Protein AF-A0A915KE98-F1 (afdb_monomer_lite)

Structure (mmCIF, N/CA/C/O backbone):
data_AF-A0A915KE98-F1
#
_entry.id   AF-A0A915KE98-F1
#
loop_
_atom_site.group_PDB
_atom_site.id
_atom_site.type_symbol
_atom_site.label_atom_id
_atom_site.label_alt_id
_atom_site.label_comp_id
_atom_site.label_asym_id
_atom_site.label_entity_id
_atom_site.label_seq_id
_atom_site.pdbx_PDB_ins_code
_atom_site.Cartn_x
_atom_site.Cartn_y
_atom_site.Cartn_z
_atom_site.occupancy
_atom_site.B_iso_or_equiv
_atom_site.auth_seq_id
_atom_site.auth_comp_id
_atom_site.auth_asym_id
_atom_site.auth_atom_id
_atom_site.pdbx_PDB_model_num
ATOM 1 N N . MET A 1 1 ? 11.780 0.964 1.783 1.00 42.97 1 MET A N 1
ATOM 2 C CA . MET A 1 1 ? 11.677 -0.032 2.874 1.00 42.97 1 MET A CA 1
ATOM 3 C C . MET A 1 1 ? 10.319 0.162 3.539 1.00 42.97 1 MET A C 1
ATOM 5 O O . MET A 1 1 ? 10.169 1.146 4.246 1.00 42.97 1 MET A O 1
ATOM 9 N N . LEU A 1 2 ? 9.336 -0.714 3.289 1.00 52.22 2 LEU A N 1
ATOM 10 C CA . LEU A 1 2 ? 8.010 -0.688 3.947 1.00 52.22 2 LEU A CA 1
ATOM 11 C C . LEU A 1 2 ? 8.078 -0.971 5.465 1.00 52.22 2 LEU A C 1
ATOM 13 O O . LEU A 1 2 ? 7.079 -0.906 6.166 1.00 52.22 2 LEU A O 1
ATOM 17 N N . ASN A 1 3 ? 9.273 -1.241 5.991 1.00 47.72 3 ASN A N 1
ATOM 18 C CA . ASN A 1 3 ? 9.510 -1.721 7.351 1.00 47.72 3 ASN A CA 1
ATOM 19 C C . ASN A 1 3 ? 9.355 -0.644 8.447 1.00 47.72 3 ASN A C 1
ATOM 21 O O . ASN A 1 3 ? 9.901 -0.819 9.534 1.00 47.72 3 ASN A O 1
ATOM 25 N N . LYS A 1 4 ? 8.688 0.485 8.176 1.00 53.81 4 LYS A N 1
ATOM 26 C CA . LYS A 1 4 ? 8.493 1.566 9.159 1.00 53.81 4 LYS A CA 1
ATOM 27 C C . LYS A 1 4 ? 7.063 2.088 9.294 1.00 53.81 4 LYS A C 1
ATOM 29 O O . LYS A 1 4 ? 6.856 2.894 10.192 1.00 53.81 4 LYS A O 1
ATOM 34 N N . ASP A 1 5 ? 6.103 1.619 8.494 1.00 61.03 5 ASP A N 1
ATOM 35 C CA . ASP A 1 5 ? 4.696 1.995 8.672 1.00 61.03 5 ASP A CA 1
ATOM 36 C C . ASP A 1 5 ? 3.976 0.900 9.476 1.00 61.03 5 ASP A C 1
ATOM 38 O O . ASP A 1 5 ? 3.598 -0.130 8.907 1.00 61.03 5 ASP A O 1
ATOM 42 N N . PRO A 1 6 ? 3.816 1.059 10.805 1.00 66.44 6 PRO A N 1
ATOM 43 C CA . PRO A 1 6 ? 3.046 0.110 11.599 1.00 66.44 6 PRO A CA 1
ATOM 44 C C . PRO A 1 6 ? 1.628 0.031 11.024 1.00 66.44 6 PRO A C 1
ATOM 46 O O . PRO A 1 6 ? 0.950 1.045 10.911 1.00 66.44 6 PRO A O 1
ATOM 49 N N . GLY A 1 7 ? 1.207 -1.164 10.607 1.00 76.62 7 GLY A N 1
ATOM 50 C CA . GLY A 1 7 ? -0.121 -1.414 10.036 1.00 76.62 7 GLY A CA 1
ATOM 51 C C . GLY A 1 7 ? -0.147 -1.743 8.542 1.00 76.62 7 GLY A C 1
ATOM 52 O O . GLY A 1 7 ? -1.164 -2.256 8.091 1.00 76.62 7 GLY A O 1
ATOM 53 N N . ALA A 1 8 ? 0.943 -1.536 7.790 1.00 88.81 8 ALA A N 1
ATOM 54 C CA . ALA A 1 8 ? 1.055 -1.966 6.393 1.00 88.81 8 ALA A CA 1
ATOM 55 C C . ALA A 1 8 ? 1.952 -3.209 6.268 1.00 88.81 8 ALA A C 1
ATOM 57 O O . ALA A 1 8 ? 3.123 -3.185 6.648 1.00 88.81 8 ALA A O 1
ATOM 58 N N . GLU A 1 9 ? 1.419 -4.300 5.720 1.00 90.38 9 GLU A N 1
ATOM 59 C CA . GLU A 1 9 ? 2.129 -5.572 5.572 1.00 90.38 9 GLU A CA 1
ATOM 60 C C . GLU A 1 9 ? 2.042 -6.122 4.146 1.00 90.38 9 GLU A C 1
ATOM 62 O O . GLU A 1 9 ? 1.025 -5.982 3.470 1.00 90.38 9 GLU A O 1
ATOM 67 N N . TYR A 1 10 ? 3.108 -6.786 3.690 1.00 91.56 10 TYR A N 1
ATOM 68 C CA . TYR A 1 10 ? 3.068 -7.545 2.440 1.00 91.56 10 TYR A CA 1
ATOM 69 C C . TYR A 1 10 ? 2.217 -8.804 2.602 1.00 91.56 10 TYR A C 1
ATOM 71 O O . TYR A 1 10 ? 2.392 -9.571 3.556 1.00 91.56 10 TYR A O 1
ATOM 79 N N . VAL A 1 11 ? 1.344 -9.065 1.631 1.00 93.81 11 VAL A N 1
ATOM 80 C CA . VAL A 1 11 ? 0.551 -10.293 1.595 1.00 93.81 11 VAL A CA 1
ATOM 81 C C . VAL A 1 11 ? 1.446 -11.447 1.149 1.00 93.81 11 VAL A C 1
ATOM 83 O O . VAL A 1 11 ? 2.036 -11.435 0.065 1.00 93.81 11 VAL A O 1
ATOM 86 N N . ARG A 1 12 ? 1.556 -12.470 1.999 1.00 91.75 12 ARG A N 1
ATOM 87 C CA . ARG A 1 12 ? 2.391 -13.647 1.726 1.00 91.75 12 ARG A CA 1
ATOM 88 C C . ARG A 1 12 ? 1.931 -14.361 0.456 1.00 91.75 12 ARG A C 1
ATOM 90 O O . ARG A 1 12 ? 0.743 -14.592 0.272 1.00 91.75 12 ARG A O 1
ATOM 97 N N . GLY A 1 13 ? 2.892 -14.759 -0.377 1.00 90.88 13 GLY A N 1
ATOM 98 C CA . GLY A 1 13 ? 2.630 -15.473 -1.631 1.00 90.88 13 GLY A CA 1
ATOM 99 C C . GLY A 1 13 ? 2.299 -14.572 -2.824 1.00 90.88 13 GLY A C 1
ATOM 100 O O . GLY A 1 13 ? 2.045 -15.088 -3.906 1.00 90.88 13 GLY A O 1
ATOM 101 N N . THR A 1 14 ? 2.336 -13.249 -2.653 1.00 91.75 14 THR A N 1
ATOM 102 C CA . THR A 1 14 ? 2.081 -12.273 -3.723 1.00 91.75 14 THR A CA 1
ATOM 103 C C . THR A 1 14 ? 3.374 -11.563 -4.122 1.00 91.75 14 THR A C 1
ATOM 105 O O . THR A 1 14 ? 4.359 -11.576 -3.379 1.00 91.75 14 THR A O 1
ATOM 108 N N . LYS A 1 15 ? 3.396 -10.947 -5.310 1.00 89.56 15 LYS A N 1
ATOM 109 C CA . LYS A 1 15 ? 4.571 -10.194 -5.779 1.00 89.56 15 LYS A CA 1
ATOM 110 C C . LYS A 1 15 ? 4.737 -8.867 -5.036 1.00 89.56 15 LYS A C 1
ATOM 112 O O . LYS A 1 15 ? 5.863 -8.458 -4.765 1.00 89.56 15 LYS A O 1
ATOM 117 N N . CYS A 1 16 ? 3.629 -8.181 -4.769 1.00 92.31 16 CYS A N 1
ATOM 118 C CA . CYS A 1 16 ? 3.636 -6.805 -4.278 1.00 92.31 16 CYS A CA 1
ATOM 119 C C . CYS A 1 16 ? 2.352 -6.391 -3.553 1.00 92.31 16 CYS A C 1
ATOM 121 O O . CYS A 1 16 ? 2.191 -5.202 -3.273 1.00 92.31 16 CYS A O 1
ATOM 123 N N . ASP A 1 17 ? 1.446 -7.322 -3.254 1.00 95.31 17 ASP A N 1
ATOM 124 C CA . ASP A 1 17 ? 0.186 -6.950 -2.622 1.00 95.31 17 ASP A CA 1
ATOM 125 C C . ASP A 1 17 ? 0.454 -6.505 -1.190 1.00 95.31 17 ASP A C 1
ATOM 127 O O . ASP A 1 17 ? 1.260 -7.097 -0.461 1.00 95.31 17 ASP A O 1
ATOM 131 N N . ILE A 1 18 ? -0.233 -5.443 -0.790 1.00 94.06 18 ILE A N 1
ATOM 132 C CA . ILE A 1 18 ? -0.084 -4.832 0.524 1.00 94.06 18 ILE A CA 1
ATOM 133 C C . ILE A 1 18 ? -1.449 -4.796 1.190 1.00 94.06 18 ILE A C 1
ATOM 135 O O . ILE A 1 18 ? -2.440 -4.377 0.595 1.00 94.06 18 ILE A O 1
ATOM 139 N N . ARG A 1 19 ? -1.488 -5.206 2.453 1.00 93.69 19 ARG A N 1
ATOM 140 C CA . ARG A 1 19 ? -2.649 -5.072 3.320 1.00 93.69 19 ARG A CA 1
ATOM 141 C C . ARG A 1 19 ? -2.356 -4.032 4.388 1.00 93.69 19 ARG A C 1
ATOM 143 O O . ARG A 1 19 ? -1.365 -4.141 5.104 1.00 93.69 19 ARG A O 1
ATOM 150 N N . VAL A 1 20 ? -3.216 -3.031 4.484 1.00 93.31 20 VAL A N 1
ATOM 151 C CA . VAL A 1 20 ? -3.157 -1.981 5.497 1.00 93.31 20 VAL A CA 1
ATOM 152 C C . VAL A 1 20 ? -4.304 -2.193 6.470 1.00 93.31 20 VAL A C 1
ATOM 154 O O . VAL A 1 20 ? -5.449 -2.326 6.048 1.00 93.31 20 VAL A O 1
ATOM 157 N N . LYS A 1 21 ? -3.998 -2.229 7.764 1.00 90.75 21 LYS A N 1
ATOM 158 C CA . LYS A 1 21 ? -4.983 -2.345 8.842 1.00 90.75 21 LYS A CA 1
ATOM 159 C C . LYS A 1 21 ? -5.032 -1.044 9.627 1.00 90.75 21 LYS A C 1
ATOM 161 O O . LYS A 1 21 ? -4.029 -0.657 10.223 1.00 90.75 21 LYS A O 1
ATOM 166 N N . SER A 1 22 ? -6.203 -0.412 9.642 1.00 88.25 22 SER A N 1
ATOM 167 C CA . SER A 1 22 ? -6.466 0.778 10.448 1.00 88.25 22 SER A CA 1
ATOM 168 C C . SER A 1 22 ? -6.319 0.472 11.939 1.00 88.25 22 SER A C 1
ATOM 170 O O . SER A 1 22 ? -6.778 -0.566 12.426 1.00 88.25 22 SER A O 1
ATOM 172 N N . SER A 1 23 ? -5.700 1.398 12.669 1.00 86.81 23 SER A N 1
ATOM 173 C CA . SER A 1 23 ? -5.661 1.401 14.137 1.00 86.81 23 SER A CA 1
ATOM 174 C C . SER A 1 23 ? -6.508 2.521 14.753 1.00 86.81 23 SER A C 1
ATOM 176 O O . SER A 1 23 ? -6.334 2.817 15.934 1.00 86.81 23 SER A O 1
ATOM 178 N N . GLY A 1 24 ? -7.397 3.137 13.966 1.00 85.38 24 GLY A N 1
ATOM 179 C CA . GLY A 1 24 ? -8.252 4.253 14.375 1.00 85.38 24 GLY A CA 1
ATOM 180 C C . GLY A 1 24 ? -7.728 5.577 13.846 1.00 85.38 24 GLY A C 1
ATOM 181 O O . GLY A 1 24 ? -6.669 6.020 14.285 1.00 85.38 24 GLY A O 1
ATOM 182 N N . GLU A 1 25 ? -8.449 6.171 12.888 1.00 83.44 25 GLU A N 1
ATOM 183 C CA . GLU A 1 25 ? -8.061 7.421 12.197 1.00 83.44 25 GLU A CA 1
ATOM 184 C C . GLU A 1 25 ? -6.577 7.435 11.762 1.00 83.44 25 GLU A C 1
ATOM 186 O O . GLU A 1 25 ? -5.890 8.457 11.809 1.00 83.44 25 GLU A O 1
ATOM 191 N N . SER A 1 26 ? -6.046 6.273 11.365 1.00 87.31 26 SER A N 1
ATOM 192 C CA . SER A 1 26 ? -4.628 6.113 11.055 1.00 87.31 26 SER A CA 1
ATOM 193 C C . SER A 1 26 ? -4.299 6.533 9.622 1.00 87.31 26 SER A C 1
ATOM 195 O O . SER A 1 26 ? -5.130 6.492 8.717 1.00 87.31 26 SER A O 1
ATOM 197 N N . THR A 1 27 ? -3.047 6.934 9.406 1.00 90.38 27 THR A N 1
ATOM 198 C C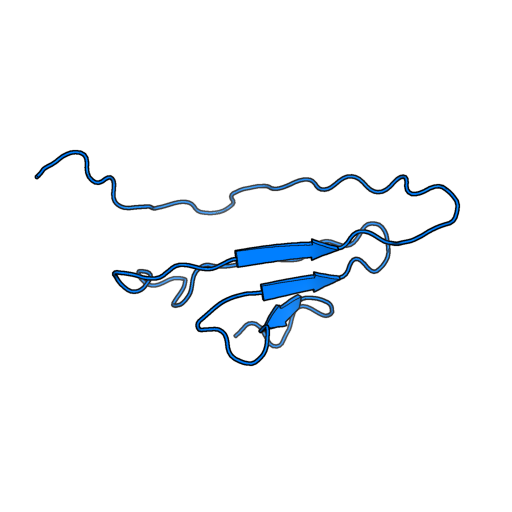A . THR A 1 27 ? -2.514 7.304 8.089 1.00 90.38 27 THR A CA 1
ATOM 199 C C . THR A 1 27 ? -1.343 6.395 7.746 1.00 90.38 27 THR A C 1
ATOM 201 O O . THR A 1 27 ? -0.461 6.175 8.576 1.00 90.38 27 THR A O 1
ATOM 204 N N . HIS A 1 28 ? -1.324 5.879 6.517 1.00 90.94 28 HIS A N 1
ATOM 205 C CA . HIS A 1 28 ? -0.294 4.961 6.031 1.00 90.94 28 HIS A CA 1
ATOM 206 C C . HIS A 1 28 ? 0.162 5.361 4.626 1.00 90.94 28 HIS A C 1
ATOM 208 O O . HIS A 1 28 ? -0.637 5.848 3.828 1.00 90.94 28 HIS A O 1
ATOM 214 N N . PHE A 1 29 ? 1.433 5.105 4.299 1.00 91.00 29 PHE A N 1
ATOM 215 C CA . PHE A 1 29 ? 1.987 5.401 2.980 1.00 91.00 29 PHE A CA 1
ATOM 216 C C . PHE A 1 29 ? 2.241 4.120 2.190 1.00 91.00 29 PHE A C 1
ATOM 218 O O . PHE A 1 29 ? 3.192 3.380 2.442 1.00 91.00 29 PHE A O 1
ATOM 225 N N . VAL A 1 30 ? 1.432 3.894 1.158 1.00 91.69 30 VAL A N 1
ATOM 226 C CA . VAL A 1 30 ? 1.669 2.827 0.179 1.00 91.69 30 VAL A CA 1
ATOM 227 C C . VAL A 1 30 ? 2.405 3.370 -1.041 1.00 91.69 30 VAL A C 1
ATOM 229 O O . VAL A 1 30 ? 2.280 4.539 -1.401 1.00 91.69 30 VAL A O 1
ATOM 232 N N . ARG A 1 31 ? 3.239 2.528 -1.653 1.00 92.06 31 ARG A N 1
ATOM 233 C CA . ARG A 1 31 ? 4.073 2.889 -2.805 1.00 92.06 31 ARG A CA 1
ATOM 234 C C . ARG A 1 31 ? 4.075 1.753 -3.817 1.00 92.06 31 ARG A C 1
ATOM 236 O O . ARG A 1 31 ? 3.857 0.594 -3.453 1.00 92.06 31 ARG A O 1
ATOM 243 N N . SER A 1 32 ? 4.354 2.082 -5.073 1.00 92.50 32 SER A N 1
ATOM 244 C CA . SER A 1 32 ? 4.612 1.079 -6.101 1.00 92.50 32 SER A CA 1
ATOM 245 C C . SER A 1 32 ? 5.905 0.301 -5.801 1.00 92.50 32 SER A C 1
ATOM 247 O O . SER A 1 32 ? 6.816 0.826 -5.141 1.00 92.50 32 SER A O 1
ATOM 249 N N . PRO A 1 33 ? 6.027 -0.953 -6.274 1.00 92.06 33 PRO A N 1
ATOM 250 C CA . PRO A 1 33 ? 7.270 -1.707 -6.164 1.00 92.06 33 PRO A CA 1
ATOM 251 C C . PRO A 1 33 ? 8.415 -0.953 -6.834 1.00 92.06 33 PRO A C 1
ATOM 253 O O . PRO A 1 33 ? 8.288 -0.516 -7.972 1.00 92.06 33 PRO A O 1
ATOM 256 N N . GLY A 1 34 ? 9.536 -0.804 -6.132 1.00 90.31 34 GLY A N 1
ATOM 257 C CA . GLY A 1 34 ? 10.711 -0.109 -6.660 1.00 90.31 34 GLY A CA 1
ATOM 258 C C . GLY A 1 34 ? 10.702 1.413 -6.497 1.00 90.31 34 GLY A C 1
ATOM 259 O O . GLY A 1 34 ? 11.747 2.016 -6.727 1.00 90.31 34 GLY A O 1
ATOM 260 N N . PHE A 1 35 ? 9.609 2.034 -6.028 1.00 91.75 35 PHE A N 1
ATOM 261 C CA . PHE A 1 35 ? 9.570 3.480 -5.770 1.00 91.75 35 PHE A CA 1
ATOM 262 C C . PHE A 1 35 ? 10.750 3.934 -4.877 1.00 91.75 35 PHE A C 1
ATOM 264 O O . PHE A 1 35 ? 11.012 3.290 -3.850 1.00 91.75 35 PHE A O 1
ATOM 271 N N . PRO A 1 36 ? 11.438 5.054 -5.194 1.00 93.75 36 PRO A N 1
ATOM 272 C CA . PRO A 1 36 ? 11.087 6.077 -6.196 1.00 93.75 36 PRO A CA 1
ATOM 273 C C . PRO A 1 36 ? 11.488 5.760 -7.645 1.00 93.75 36 PRO A C 1
ATOM 275 O O . PRO A 1 36 ? 11.240 6.575 -8.529 1.00 93.75 36 PRO A O 1
ATOM 278 N N . SER A 1 37 ? 12.095 4.604 -7.908 1.00 93.25 37 SER A N 1
ATOM 279 C CA . SER A 1 37 ? 12.392 4.145 -9.268 1.00 93.25 37 SER A CA 1
ATOM 280 C C . SER A 1 37 ? 11.134 3.631 -9.982 1.00 93.25 37 SER A C 1
ATOM 282 O O . SER A 1 37 ? 10.078 3.450 -9.372 1.00 93.25 37 SER A O 1
ATOM 284 N N . SER A 1 38 ? 11.249 3.374 -11.289 1.00 91.31 38 SER A N 1
ATOM 285 C CA . SER A 1 38 ? 10.170 2.798 -12.098 1.00 91.31 38 SER A CA 1
ATOM 286 C C . SER A 1 38 ? 9.706 1.440 -11.568 1.00 91.31 38 SER A C 1
ATOM 288 O O . SER A 1 38 ? 10.513 0.606 -11.153 1.00 91.31 38 SER A O 1
ATOM 290 N N . TYR A 1 39 ? 8.397 1.209 -11.643 1.00 91.25 39 TYR A N 1
ATOM 291 C CA . TYR A 1 39 ? 7.792 -0.074 -11.311 1.00 91.25 39 TYR A CA 1
ATOM 292 C C . TYR A 1 39 ? 8.103 -1.135 -12.390 1.00 91.25 39 TYR A C 1
ATOM 294 O O . TYR A 1 39 ? 8.305 -0.784 -13.558 1.00 91.25 39 TYR A O 1
ATOM 302 N N . PRO A 1 40 ? 8.164 -2.435 -12.038 1.00 91.88 40 PRO A N 1
ATOM 303 C CA . PRO A 1 40 ? 8.394 -3.508 -13.007 1.00 91.88 40 PRO A CA 1
ATOM 304 C C . PRO A 1 40 ? 7.291 -3.590 -14.072 1.00 91.88 40 PRO A C 1
ATOM 306 O O . PRO A 1 40 ? 6.124 -3.345 -13.778 1.00 91.88 40 PRO A O 1
ATOM 309 N N . LYS A 1 41 ? 7.638 -4.004 -15.298 1.00 89.94 41 LYS A N 1
ATOM 310 C CA . LYS A 1 41 ? 6.638 -4.324 -16.333 1.00 89.94 41 LYS A CA 1
ATOM 311 C C . LYS A 1 41 ? 5.832 -5.569 -15.947 1.00 89.94 41 LYS A C 1
ATOM 313 O O . LYS A 1 41 ? 6.358 -6.455 -15.273 1.00 89.94 41 LYS A O 1
ATOM 318 N N . ASN A 1 42 ? 4.597 -5.663 -16.443 1.00 88.62 42 ASN A N 1
ATOM 319 C CA . ASN A 1 42 ? 3.714 -6.827 -16.269 1.00 88.62 42 ASN A CA 1
ATOM 320 C C . ASN A 1 42 ? 3.517 -7.207 -14.790 1.00 88.62 42 ASN A C 1
ATOM 322 O O . ASN A 1 42 ? 3.596 -8.381 -14.408 1.00 88.62 42 ASN A O 1
ATOM 326 N N . VAL A 1 43 ? 3.326 -6.191 -13.946 1.00 88.75 43 VAL A N 1
ATOM 327 C CA . VAL A 1 43 ? 3.053 -6.351 -12.520 1.00 88.75 43 VAL A CA 1
ATOM 328 C C . VAL A 1 43 ? 1.622 -5.928 -12.221 1.00 88.75 43 VAL A C 1
ATOM 330 O O . VAL A 1 43 ? 1.151 -4.905 -12.707 1.00 88.75 43 VAL A O 1
ATOM 333 N N . GLU A 1 4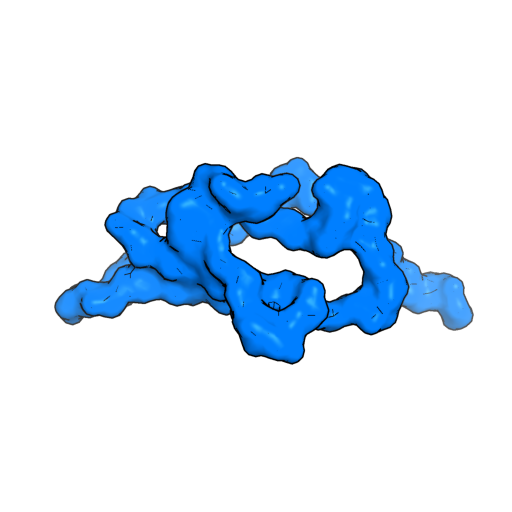4 ? 0.955 -6.721 -11.397 1.00 92.31 44 GLU A N 1
ATOM 334 C CA . GLU A 1 44 ? -0.361 -6.434 -10.846 1.00 92.31 44 GLU A CA 1
ATOM 335 C C . GLU A 1 44 ? -0.212 -6.485 -9.326 1.00 92.31 44 GLU A C 1
ATOM 337 O O . GLU A 1 44 ? 0.323 -7.463 -8.797 1.00 92.31 44 GLU A O 1
ATOM 342 N N . CYS A 1 45 ? -0.596 -5.402 -8.652 1.00 93.81 45 CYS A N 1
ATOM 343 C CA . CYS A 1 45 ? -0.509 -5.271 -7.201 1.00 93.81 45 CYS A CA 1
ATOM 344 C C . CYS A 1 45 ? -1.875 -4.872 -6.654 1.00 93.81 45 CYS A C 1
ATOM 346 O O . CYS A 1 45 ? -2.468 -3.896 -7.115 1.00 93.81 45 CYS A O 1
ATOM 348 N N . THR A 1 46 ? -2.331 -5.576 -5.627 1.00 95.75 46 THR A N 1
ATOM 349 C CA . THR A 1 46 ? -3.562 -5.258 -4.904 1.00 95.75 46 THR A CA 1
ATOM 350 C C . THR A 1 46 ? -3.230 -4.579 -3.577 1.00 95.75 46 THR A C 1
ATOM 352 O O . THR A 1 46 ? -2.479 -5.114 -2.760 1.00 95.75 46 THR A O 1
ATOM 355 N N . TYR A 1 47 ? -3.820 -3.407 -3.333 1.00 94.19 47 TYR A N 1
ATOM 356 C CA . TYR A 1 47 ? -3.738 -2.701 -2.053 1.00 94.19 47 TYR A CA 1
ATOM 357 C C . TYR A 1 47 ? -5.063 -2.869 -1.301 1.00 94.19 47 TYR A C 1
ATOM 359 O O . TYR A 1 47 ? -6.089 -2.334 -1.714 1.00 94.19 47 TYR A O 1
ATOM 367 N N . ILE A 1 48 ? -5.051 -3.634 -0.210 1.00 94.12 48 ILE A N 1
ATOM 368 C CA . ILE A 1 48 ? -6.233 -3.944 0.604 1.00 94.12 48 ILE A CA 1
ATOM 369 C C . ILE A 1 48 ? -6.231 -3.025 1.823 1.00 94.12 48 ILE A C 1
ATOM 371 O O . ILE A 1 48 ? -5.306 -3.084 2.630 1.00 94.12 48 ILE A O 1
ATOM 375 N N . LEU A 1 49 ? -7.259 -2.190 1.964 1.00 92.56 49 LEU A N 1
ATOM 376 C CA . LEU A 1 49 ? -7.378 -1.212 3.046 1.00 92.56 49 LEU A CA 1
ATOM 377 C C . LEU A 1 49 ? -8.501 -1.642 3.998 1.00 92.56 49 LEU A C 1
ATOM 379 O O . LEU A 1 49 ? -9.681 -1.518 3.674 1.00 92.56 49 LEU A O 1
ATOM 383 N N . ASP A 1 50 ? -8.131 -2.167 5.165 1.00 90.00 50 ASP A N 1
ATOM 384 C CA . ASP A 1 50 ? -9.075 -2.586 6.198 1.00 90.00 50 ASP A CA 1
ATOM 385 C C . ASP A 1 50 ? -9.323 -1.44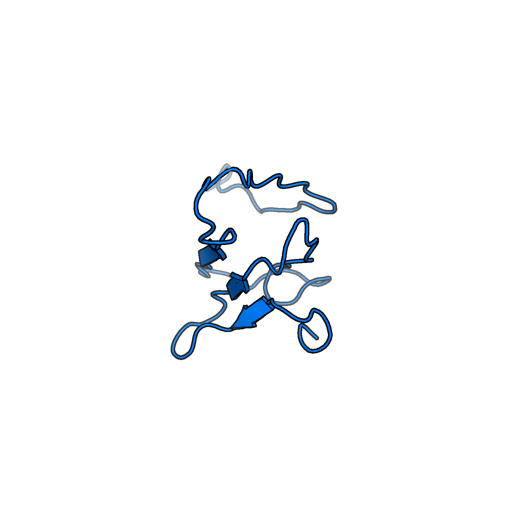3 7.191 1.00 90.00 50 ASP A C 1
ATOM 387 O O . ASP A 1 50 ? -8.426 -1.058 7.946 1.00 90.00 50 ASP A O 1
ATOM 391 N N . GLY A 1 51 ? -10.559 -0.945 7.244 1.00 86.50 51 GLY A N 1
ATOM 392 C CA . GLY A 1 51 ? -11.019 -0.080 8.333 1.00 86.50 51 GLY A CA 1
ATOM 393 C C . GLY A 1 51 ? -11.236 -0.852 9.640 1.00 86.50 51 GLY A C 1
ATOM 394 O O . GLY A 1 51 ? -11.391 -2.080 9.650 1.00 86.50 51 GLY A O 1
ATOM 395 N N . MET A 1 52 ? -11.294 -0.140 10.764 1.00 84.44 52 MET A N 1
ATOM 396 C CA . MET A 1 52 ? -11.615 -0.733 12.057 1.00 84.44 52 MET A CA 1
ATOM 397 C C . MET A 1 52 ? -13.021 -1.336 12.057 1.00 84.44 52 MET A C 1
ATOM 399 O O . MET A 1 52 ? -14.029 -0.680 11.782 1.00 84.44 52 MET A O 1
ATOM 403 N N . GLN A 1 53 ? -13.112 -2.594 12.486 1.00 70.62 53 GLN A N 1
ATOM 404 C CA . GLN A 1 53 ? -14.389 -3.264 12.718 1.00 70.62 53 GLN A CA 1
ATOM 405 C C . GLN A 1 53 ? -14.938 -2.890 14.103 1.00 70.62 53 GLN A C 1
ATOM 407 O O . GLN A 1 53 ? -14.888 -3.668 15.051 1.00 70.62 53 GLN A O 1
ATOM 412 N N . GLY A 1 54 ? -15.431 -1.658 14.238 1.00 69.88 54 GLY A N 1
ATOM 413 C CA . GLY A 1 54 ? -16.123 -1.180 15.439 1.00 69.88 54 GLY A CA 1
ATOM 414 C C . GLY A 1 54 ? -17.642 -1.371 15.368 1.00 69.88 54 GLY A C 1
ATOM 415 O O . GLY A 1 54 ? -18.206 -1.527 14.286 1.00 69.88 54 GLY A O 1
ATOM 416 N N . ARG A 1 55 ? -18.332 -1.278 16.519 1.00 65.19 55 ARG A N 1
ATOM 417 C CA . ARG A 1 55 ? -19.809 -1.386 16.613 1.00 65.19 55 ARG A CA 1
ATOM 418 C C . ARG A 1 55 ? -20.561 -0.440 15.673 1.00 65.19 55 ARG A C 1
ATOM 420 O O . ARG A 1 55 ? -21.678 -0.758 15.287 1.00 65.19 55 ARG A O 1
ATOM 427 N N . GLN A 1 56 ? -19.958 0.695 15.320 1.00 68.75 56 GLN A N 1
ATOM 428 C CA . GLN A 1 56 ? -20.582 1.689 14.450 1.00 68.75 56 GLN A CA 1
ATOM 429 C C . GLN A 1 56 ? -20.083 1.646 12.991 1.00 68.75 56 GLN A C 1
ATOM 431 O O . GLN A 1 56 ? -20.715 2.262 12.147 1.00 68.75 56 GLN A O 1
ATOM 436 N N . LYS A 1 57 ? -19.002 0.907 12.669 1.00 64.94 57 LYS A N 1
ATOM 437 C CA . LYS A 1 57 ? -18.417 0.802 11.307 1.00 64.94 57 LYS A CA 1
ATOM 438 C C . LYS A 1 57 ? -18.331 2.146 10.547 1.00 64.94 57 LYS A C 1
ATOM 440 O O . LYS A 1 57 ? -18.675 2.209 9.373 1.00 64.94 57 LYS A O 1
ATOM 445 N N . LEU A 1 58 ? -17.912 3.219 11.219 1.00 73.81 58 LEU A N 1
ATOM 446 C CA . LEU A 1 58 ? -17.966 4.587 10.675 1.00 73.81 58 LEU A CA 1
ATOM 447 C C . LEU A 1 58 ? -16.685 5.040 9.962 1.00 73.81 58 LEU A C 1
ATOM 449 O O . LEU A 1 58 ? -16.597 6.198 9.568 1.00 73.81 58 LEU A O 1
ATOM 453 N N . GLU A 1 59 ? -15.679 4.178 9.815 1.00 84.56 59 GLU A N 1
ATOM 454 C CA . GLU A 1 59 ? -14.435 4.598 9.167 1.00 84.56 59 GLU A CA 1
ATOM 455 C C . GLU A 1 59 ? -14.601 4.708 7.650 1.00 84.56 59 GLU A C 1
ATOM 457 O O . GLU A 1 59 ? -15.111 3.798 6.993 1.00 84.56 59 GLU A O 1
ATOM 462 N N . HIS A 1 60 ? -14.130 5.827 7.102 1.00 85.94 60 HIS A N 1
ATOM 463 C CA . HIS A 1 60 ? -14.084 6.092 5.672 1.00 85.94 60 HIS A CA 1
ATOM 464 C C . HIS A 1 60 ? -12.630 6.173 5.211 1.00 85.94 60 HIS A C 1
ATOM 466 O O . HIS A 1 60 ? -11.787 6.777 5.873 1.00 85.94 60 HIS A O 1
ATOM 472 N N . VAL A 1 61 ? -12.340 5.565 4.064 1.00 88.31 61 VAL A N 1
ATOM 473 C CA . VAL A 1 61 ? -11.000 5.564 3.480 1.00 88.31 61 VAL A CA 1
ATOM 474 C C . VAL A 1 61 ? -10.856 6.779 2.570 1.00 88.31 61 VAL A C 1
ATOM 476 O O . VAL A 1 61 ? -11.632 6.949 1.635 1.00 88.31 61 VAL A O 1
ATOM 479 N N . SER A 1 62 ? -9.836 7.599 2.821 1.00 91.94 62 SER A N 1
ATOM 480 C CA . SER A 1 62 ? -9.418 8.677 1.922 1.00 91.94 62 SER A CA 1
ATOM 481 C C . SER A 1 62 ? -8.071 8.325 1.301 1.00 91.94 62 SER A C 1
ATOM 483 O O . SER A 1 62 ? -7.154 7.916 2.012 1.00 91.94 62 SER A O 1
ATOM 485 N N . ILE A 1 63 ? -7.951 8.471 -0.020 1.00 93.00 63 ILE A N 1
ATOM 486 C CA . ILE A 1 63 ? -6.724 8.180 -0.769 1.00 93.00 63 ILE A CA 1
ATOM 487 C C . ILE A 1 63 ? -6.259 9.461 -1.448 1.00 93.00 63 ILE A C 1
ATOM 489 O O . ILE A 1 63 ? -7.018 10.097 -2.176 1.00 93.00 63 ILE A O 1
ATOM 493 N N . GLU A 1 64 ? -4.990 9.799 -1.247 1.00 95.38 64 GLU A N 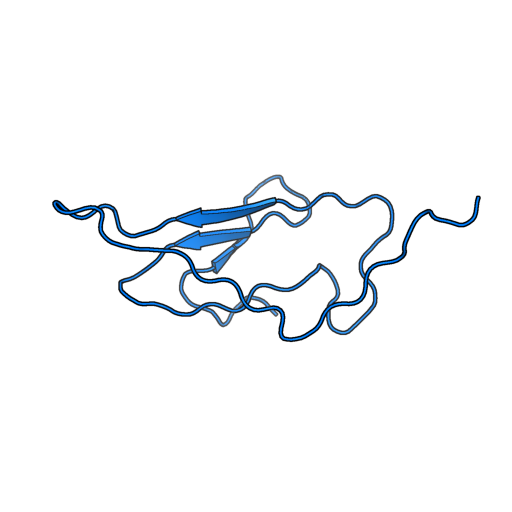1
ATOM 494 C CA . GLU A 1 64 ? -4.328 10.920 -1.901 1.00 95.38 64 GLU A CA 1
ATOM 495 C C . GLU A 1 64 ? -3.089 10.425 -2.652 1.00 95.38 64 GLU A C 1
ATOM 497 O O . GLU A 1 64 ? -2.249 9.703 -2.108 1.00 95.38 64 GLU A O 1
ATOM 502 N N . PHE A 1 65 ? -2.960 10.832 -3.914 1.00 94.81 65 PHE A N 1
ATOM 503 C CA . PHE A 1 65 ? -1.768 10.563 -4.706 1.00 94.81 65 PHE A CA 1
ATOM 504 C C . PHE A 1 65 ? -0.743 11.678 -4.502 1.00 94.81 65 PHE A C 1
ATOM 506 O O . PHE A 1 65 ? -0.844 12.744 -5.100 1.00 94.81 65 PHE A O 1
ATOM 513 N N . LEU A 1 66 ? 0.286 11.402 -3.700 1.00 95.00 66 LEU A N 1
ATOM 514 C CA . LEU A 1 66 ? 1.412 12.326 -3.501 1.00 95.00 66 LEU A CA 1
ATOM 515 C C . LEU A 1 66 ? 2.410 12.310 -4.670 1.00 95.00 66 LEU A C 1
ATOM 517 O O . LEU A 1 66 ? 3.163 13.257 -4.878 1.00 95.00 66 LEU A O 1
ATOM 521 N N . SER A 1 67 ? 2.446 11.209 -5.421 1.00 93.56 67 SER A N 1
ATOM 522 C CA . SER A 1 67 ? 3.234 11.050 -6.641 1.00 93.56 67 SER A CA 1
ATOM 523 C C . SER A 1 67 ? 2.546 10.025 -7.534 1.00 93.56 67 SER A C 1
ATOM 525 O O . SER A 1 67 ? 2.169 8.950 -7.065 1.00 93.56 67 SER A O 1
ATOM 527 N N . PHE A 1 68 ? 2.371 10.357 -8.812 1.00 92.94 68 PHE A N 1
ATOM 528 C CA . PHE A 1 68 ? 1.697 9.496 -9.774 1.00 92.94 68 PHE A CA 1
ATOM 529 C C . PHE A 1 68 ? 2.374 9.596 -11.140 1.00 92.94 68 PHE A C 1
ATOM 531 O O . PHE A 1 68 ? 2.450 10.671 -11.729 1.00 92.94 68 PHE A O 1
ATOM 538 N N . ASN A 1 69 ? 2.894 8.468 -11.620 1.00 91.31 69 ASN A N 1
ATOM 539 C CA . ASN A 1 69 ? 3.483 8.334 -12.946 1.00 91.31 69 ASN A CA 1
ATOM 540 C C . ASN A 1 69 ? 3.234 6.905 -13.435 1.00 91.31 69 ASN A C 1
ATOM 542 O O . ASN A 1 69 ? 3.831 5.970 -12.903 1.00 91.31 69 ASN A O 1
ATOM 546 N N . VAL A 1 70 ? 2.341 6.745 -14.409 1.00 88.75 70 VAL A N 1
ATOM 547 C CA . VAL A 1 70 ? 2.012 5.463 -15.040 1.00 88.75 70 VAL A CA 1
ATOM 548 C C . VAL A 1 70 ? 2.121 5.608 -16.555 1.00 88.75 70 VAL A C 1
ATOM 550 O O . VAL A 1 70 ? 1.692 6.612 -17.120 1.00 88.75 70 VAL A O 1
ATOM 553 N N . ILE A 1 71 ? 2.723 4.618 -17.208 1.00 83.25 71 ILE A N 1
ATOM 554 C CA . ILE A 1 71 ? 2.823 4.533 -18.668 1.00 83.25 71 ILE A CA 1
ATOM 555 C C . ILE A 1 71 ? 1.418 4.242 -19.212 1.00 83.25 71 ILE A C 1
ATOM 557 O O . ILE A 1 71 ? 0.782 3.293 -18.758 1.00 83.25 71 ILE A O 1
ATOM 561 N N . SER A 1 72 ? 0.927 5.054 -20.151 1.00 75.25 72 SER A N 1
ATOM 562 C CA . SER A 1 72 ? -0.317 4.772 -20.870 1.00 75.25 72 SER A CA 1
ATOM 563 C C . SER A 1 72 ? -0.035 3.896 -22.091 1.00 75.25 72 SER A C 1
ATOM 565 O O . SER A 1 72 ? 0.851 4.216 -22.881 1.00 75.25 72 SER A O 1
ATOM 567 N N . ASP A 1 73 ? -0.840 2.853 -22.306 1.00 65.38 73 ASP A N 1
ATOM 56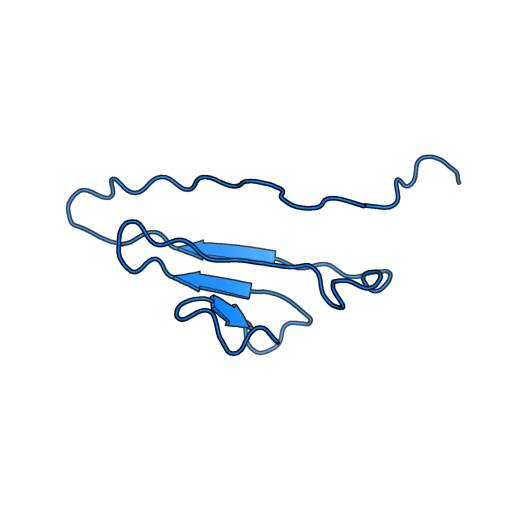8 C CA . ASP A 1 73 ? -0.791 2.001 -23.513 1.00 65.38 73 ASP A CA 1
ATOM 569 C C . ASP A 1 73 ? -1.320 2.715 -24.779 1.00 65.38 73 ASP A C 1
ATOM 571 O O . ASP A 1 73 ? -1.723 2.090 -25.751 1.00 65.38 73 ASP A O 1
ATOM 575 N N . SER A 1 74 ? -1.360 4.049 -24.804 1.00 62.25 74 SER A N 1
ATOM 576 C CA . SER A 1 74 ? -1.969 4.818 -25.897 1.00 62.25 74 SER A CA 1
ATOM 577 C C . SER A 1 74 ? -1.075 4.978 -27.135 1.00 62.25 74 SER A C 1
ATOM 579 O O . SER A 1 74 ? -1.360 5.841 -27.961 1.00 62.25 74 SER A O 1
ATOM 581 N N . LEU A 1 75 ? -0.003 4.191 -27.261 1.00 53.59 75 LEU A N 1
ATOM 582 C CA . LEU A 1 75 ? 0.854 4.112 -28.448 1.00 53.59 75 LEU A CA 1
ATOM 583 C C . LEU A 1 75 ? 1.450 2.695 -28.585 1.00 53.59 75 LEU A C 1
ATOM 585 O O . LEU A 1 75 ? 2.640 2.498 -28.345 1.00 53.59 75 LEU A O 1
ATOM 589 N N . GLU A 1 76 ? 0.623 1.731 -28.990 1.00 50.34 76 GLU A N 1
ATOM 590 C CA . GLU A 1 76 ? 1.032 0.641 -29.895 1.00 50.34 76 GLU A CA 1
ATOM 591 C C . GLU A 1 76 ? 0.121 0.640 -31.126 1.00 50.34 76 GLU A C 1
ATOM 593 O O . GLU A 1 76 ? -1.113 0.779 -30.950 1.00 50.34 76 GLU A O 1
#

Radius of gyration: 14.65 Å; chains: 1; bounding box: 33×28×46 Å

Foldseek 3Di:
DQVPWPQWDDDPPFPAEIEGEDPDPDDGDDDAPPPVDDHDPPDDYHYHYHYDPDPVSPDDDDDDPPDDDDDDPPDD

InterPro domains:
  IPR000859 CUB domain [PF00431] (25-71)
  IPR000859 CUB domain [PS01180] (16-76)
  IPR035914 Spermadhesin, CUB domain superfamily [G3DSA:2.60.120.290] (8-75)
  IPR035914 Spermadhesin, CUB domain superfamily [SSF49854] (16-70)

pLDDT: mean 84.13, std 13.33, range [42.97, 95.75]

Sequence (76 aa):
MLNKDPGAEYVRGTKCDIRVKSSGESTHFVRSPGFPSSYPKNVECTYILDGMQGRQKLEHVSIEFLSFNVISDSLE

Secondary structure (DSSP, 8-state):
--TTSTTEEEPTTSSS-EEEE-SSS-------TTTTSPPPTT----EEEE----TT---------SS---------

Organism: Romanomermis culi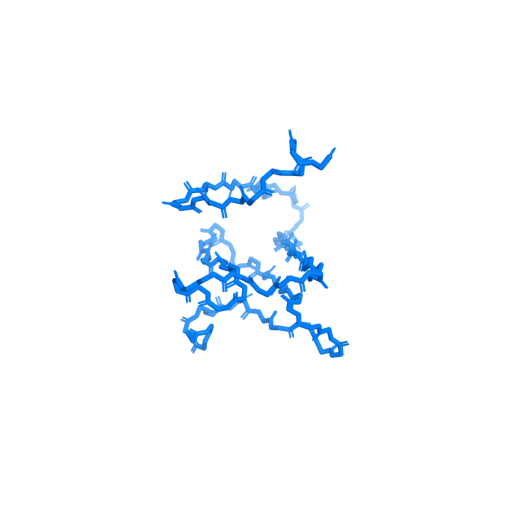civorax (NCBI:txid13658)